Protein AF-A0AAN9U418-F1 (afdb_monomer)

Foldseek 3Di:
DEAEAAEDEADLEQQADDDQADDDPPPPRDDCVVPPDADDEAEQYEYEQYEYEYECNHPQANAEAEHGPRHAYENYYYYNHHYYYPDPDHRFYAHYRHPQADGRGDGPDPVVVCVVPVVVVVPD

pLDDT: mean 86.08, std 15.88, range [41.16, 98.56]

Secondary structure (DSSP, 8-state):
-EEEEEEEEEESS-SEEEESS---TTTTPPPTTTS---S---BS-EEEEEEEEE-TTTTTEEEEEE-BTTB-BB--EEEEEEEEESSSS--EEEEESBTTB-TTS-B-SHHHHHHHHHTTTT--

Structure (mmCIF, N/CA/C/O backbone):
data_AF-A0AAN9U418-F1
#
_entry.id   AF-A0AAN9U418-F1
#
loop_
_atom_site.group_PDB
_atom_site.id
_atom_site.type_symbol
_atom_site.label_atom_id
_atom_site.label_alt_id
_atom_site.label_comp_id
_atom_site.label_asym_id
_atom_site.label_entity_id
_atom_site.label_seq_id
_atom_site.pdbx_PDB_ins_code
_atom_site.Cartn_x
_atom_site.Cartn_y
_atom_site.Cartn_z
_atom_site.occupancy
_atom_site.B_iso_or_equiv
_atom_site.auth_seq_id
_atom_site.auth_comp_id
_atom_site.auth_asym_id
_atom_site.auth_atom_id
_atom_site.pdbx_PDB_model_num
ATOM 1 N N . MET A 1 1 ? 11.924 -3.102 9.172 1.00 94.06 1 MET A N 1
ATOM 2 C CA . MET A 1 1 ? 11.608 -1.711 9.567 1.00 94.06 1 MET A CA 1
ATOM 3 C C . MET A 1 1 ? 10.219 -1.699 10.164 1.00 94.06 1 MET A C 1
ATOM 5 O O . MET A 1 1 ? 9.331 -2.288 9.568 1.00 94.06 1 MET A O 1
ATOM 9 N N . ASP A 1 2 ? 10.029 -1.029 11.297 1.00 97.12 2 ASP A N 1
ATOM 10 C CA . ASP A 1 2 ? 8.749 -1.045 12.008 1.00 97.12 2 ASP A CA 1
ATOM 11 C C . ASP A 1 2 ? 8.208 0.374 12.188 1.00 97.12 2 ASP A C 1
ATOM 13 O O . ASP A 1 2 ? 8.859 1.218 12.803 1.00 97.12 2 ASP A O 1
ATOM 17 N N . PHE A 1 3 ? 6.991 0.611 11.701 1.00 98.31 3 PHE A N 1
ATOM 18 C CA . PHE A 1 3 ? 6.247 1.852 11.891 1.00 98.31 3 PHE A CA 1
ATOM 19 C C . PHE A 1 3 ? 5.033 1.575 12.774 1.00 98.31 3 PHE A C 1
ATOM 21 O O . PHE A 1 3 ? 4.195 0.737 12.442 1.00 98.31 3 PHE A O 1
ATOM 28 N N . LYS A 1 4 ? 4.934 2.256 13.920 1.00 98.38 4 LYS A N 1
ATOM 29 C CA . LYS A 1 4 ? 3.908 1.968 14.931 1.00 98.38 4 LYS A CA 1
ATOM 30 C C . LYS A 1 4 ? 3.290 3.246 15.485 1.00 98.38 4 LYS A C 1
ATOM 32 O O . LYS A 1 4 ? 4.019 4.197 15.747 1.00 98.38 4 LYS A O 1
ATOM 37 N N . ASN A 1 5 ? 1.979 3.221 15.730 1.00 98.38 5 ASN A N 1
ATOM 38 C CA . ASN A 1 5 ? 1.236 4.261 16.456 1.00 98.38 5 ASN A CA 1
ATOM 39 C C . ASN A 1 5 ? 1.232 5.634 15.761 1.00 98.38 5 ASN A C 1
ATOM 41 O O . ASN A 1 5 ? 1.491 6.659 16.393 1.00 98.38 5 ASN A O 1
ATOM 45 N N . PHE A 1 6 ? 0.940 5.659 14.460 1.00 98.50 6 PHE A N 1
ATOM 46 C CA . PHE A 1 6 ? 0.812 6.909 13.709 1.00 98.50 6 PHE A CA 1
ATOM 47 C C . PHE A 1 6 ? -0.647 7.374 13.668 1.00 98.50 6 PHE A C 1
ATOM 49 O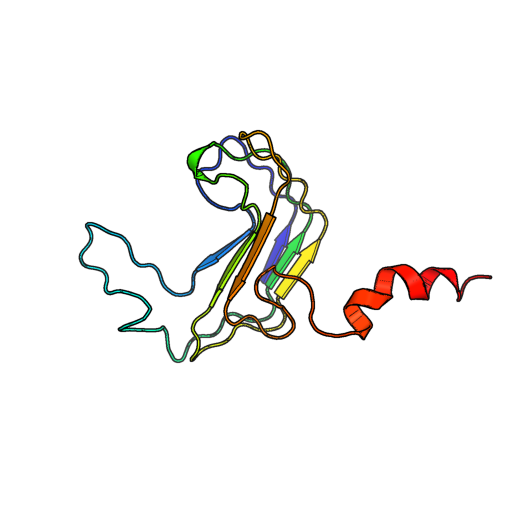 O . PHE A 1 6 ? -1.553 6.593 13.372 1.00 98.50 6 PHE A O 1
ATOM 56 N N . HIS A 1 7 ? -0.862 8.662 13.940 1.00 98.06 7 HIS A N 1
ATOM 57 C CA . HIS A 1 7 ? -2.135 9.342 13.722 1.00 98.06 7 HIS A CA 1
ATOM 58 C C . HIS A 1 7 ? -2.000 10.316 12.550 1.00 98.06 7 HIS A C 1
ATOM 60 O O . HIS A 1 7 ? -1.058 11.109 12.512 1.00 98.06 7 HIS A O 1
ATOM 66 N N . PHE A 1 8 ? -2.928 10.245 11.600 1.00 97.38 8 PHE A N 1
ATOM 67 C CA . PHE A 1 8 ? -2.926 11.060 10.391 1.00 97.38 8 PHE A CA 1
ATOM 68 C C . PHE A 1 8 ? -4.113 12.013 10.374 1.00 97.38 8 PHE A C 1
ATOM 70 O O . PHE A 1 8 ? -5.260 11.594 10.506 1.00 97.38 8 PHE A O 1
ATOM 77 N N . GLU A 1 9 ? -3.836 13.282 10.102 1.00 96.38 9 GLU A N 1
ATOM 78 C CA . GLU A 1 9 ? -4.862 14.299 9.916 1.00 96.38 9 GLU A CA 1
ATOM 79 C C . GLU A 1 9 ? -4.694 14.929 8.537 1.00 96.38 9 GLU A C 1
ATOM 81 O O . GLU A 1 9 ? -3.636 15.475 8.220 1.00 96.38 9 GLU A O 1
ATOM 86 N N . ASN A 1 10 ? -5.740 14.863 7.709 1.00 94.88 10 ASN A N 1
ATOM 87 C CA . ASN A 1 10 ? -5.777 15.531 6.404 1.00 94.88 10 ASN A CA 1
ATOM 88 C C . ASN A 1 10 ? -4.596 15.158 5.470 1.00 94.88 10 ASN A C 1
ATOM 90 O O . ASN A 1 10 ? -4.079 15.996 4.726 1.00 94.88 10 ASN A O 1
ATOM 94 N N . ILE A 1 11 ? -4.154 13.895 5.499 1.00 94.81 11 ILE A N 1
ATOM 95 C CA . ILE A 1 11 ? -3.043 13.430 4.658 1.00 94.81 11 ILE A CA 1
ATOM 96 C C . ILE A 1 11 ? -3.447 13.342 3.177 1.00 94.81 11 ILE A C 1
ATOM 98 O O . ILE A 1 11 ? -4.581 12.994 2.842 1.00 94.81 11 ILE A O 1
ATOM 102 N N . THR A 1 12 ? -2.499 13.666 2.293 1.00 93.44 12 THR A N 1
ATOM 103 C CA . THR A 1 12 ? -2.658 13.743 0.827 1.00 93.44 12 THR A CA 1
ATOM 104 C C . THR A 1 12 ? -2.085 12.544 0.066 1.00 93.44 12 THR A C 1
ATOM 106 O O . THR A 1 12 ? -2.097 12.543 -1.164 1.00 93.44 12 THR A O 1
ATOM 109 N N . ALA A 1 13 ? -1.591 11.526 0.771 1.00 93.19 13 ALA A N 1
ATOM 110 C CA . ALA A 1 13 ? -1.118 10.256 0.226 1.00 93.19 13 ALA A CA 1
ATOM 111 C C . ALA A 1 13 ? -1.614 9.087 1.093 1.00 93.19 13 ALA A C 1
ATOM 113 O O . ALA A 1 13 ? -2.053 9.300 2.225 1.00 93.19 13 ALA A O 1
ATOM 114 N N . SER A 1 14 ? -1.541 7.859 0.574 1.00 96.12 14 SER A N 1
ATOM 115 C CA . SER A 1 14 ? -1.882 6.651 1.336 1.00 96.12 14 SER A CA 1
ATOM 116 C C . SER A 1 14 ? -1.051 6.573 2.629 1.00 96.12 14 SER A C 1
ATOM 118 O O . SER A 1 14 ? 0.174 6.664 2.551 1.00 96.12 14 SER A O 1
ATOM 120 N N . PRO A 1 15 ? -1.668 6.398 3.812 1.00 96.81 15 PRO A N 1
ATOM 121 C CA . PRO A 1 15 ? -0.942 6.274 5.079 1.00 96.81 15 PRO A CA 1
ATOM 122 C C . PRO A 1 15 ? 0.050 5.113 5.130 1.00 96.81 15 PRO A C 1
ATOM 124 O O . PRO A 1 15 ? 1.111 5.236 5.739 1.00 96.81 15 PRO A O 1
ATOM 127 N N . VAL A 1 16 ? -0.276 3.996 4.476 1.00 97.81 16 VAL A N 1
ATOM 128 C CA . VAL A 1 16 ? 0.666 2.900 4.238 1.00 97.81 16 VAL A CA 1
ATOM 129 C C . VAL A 1 16 ? 1.089 2.975 2.777 1.00 97.81 16 VAL A C 1
ATOM 131 O O . VAL A 1 16 ? 0.320 2.628 1.878 1.00 97.81 16 VAL A O 1
ATOM 134 N N . LEU A 1 17 ? 2.301 3.470 2.539 1.00 95.75 17 LEU A N 1
ATOM 135 C CA . LEU A 1 17 ? 2.822 3.718 1.201 1.00 95.75 17 LEU A CA 1
ATOM 136 C C . LEU A 1 17 ? 4.224 3.137 1.052 1.00 95.75 17 LEU A C 1
ATOM 138 O O . LEU A 1 17 ? 5.142 3.499 1.788 1.00 95.75 17 LEU A O 1
ATOM 142 N N . ILE A 1 18 ? 4.391 2.300 0.034 1.00 94.62 18 ILE A N 1
ATOM 143 C CA . ILE A 1 18 ? 5.686 2.007 -0.570 1.00 94.62 18 ILE A CA 1
ATOM 144 C C . ILE A 1 18 ? 5.566 2.327 -2.047 1.00 94.62 18 ILE A C 1
ATOM 146 O O . ILE A 1 18 ? 4.648 1.876 -2.730 1.00 94.62 18 ILE A O 1
ATOM 150 N N . GLN A 1 19 ? 6.524 3.103 -2.530 1.00 90.38 19 GLN A N 1
ATOM 151 C CA . GLN A 1 19 ? 6.659 3.426 -3.934 1.00 90.38 19 GLN A CA 1
ATOM 152 C C . GLN A 1 19 ? 8.134 3.285 -4.298 1.00 90.38 19 GLN A C 1
ATOM 154 O O . GLN A 1 19 ? 8.942 4.169 -4.034 1.00 90.38 19 GLN A O 1
ATOM 159 N N . GLN A 1 20 ? 8.493 2.144 -4.882 1.00 87.44 20 GLN A N 1
ATOM 160 C CA . GLN A 1 20 ? 9.873 1.863 -5.294 1.00 87.44 20 GLN A CA 1
ATOM 161 C C . GLN A 1 20 ? 10.224 2.500 -6.644 1.00 87.44 20 GLN A C 1
ATOM 163 O O . GLN A 1 20 ? 11.360 2.418 -7.103 1.00 87.44 20 GLN A O 1
ATOM 168 N N . CYS A 1 21 ? 9.254 3.149 -7.285 1.00 75.50 21 CYS A N 1
ATOM 169 C CA . CYS A 1 21 ? 9.501 3.991 -8.435 1.00 75.50 21 CYS A CA 1
ATOM 170 C C . CYS A 1 21 ? 8.556 5.191 -8.441 1.00 75.50 21 CYS A C 1
ATOM 172 O O . CYS A 1 21 ? 7.329 5.059 -8.441 1.00 75.50 21 CYS A O 1
ATOM 174 N N . SER A 1 22 ? 9.155 6.373 -8.451 1.00 67.50 22 SER A N 1
ATOM 175 C CA . SER A 1 22 ? 8.448 7.640 -8.373 1.00 67.50 22 SER A CA 1
ATOM 176 C C . SER A 1 22 ? 8.470 8.309 -9.738 1.00 67.50 22 SER A C 1
ATOM 178 O O . SER A 1 22 ? 9.430 8.993 -10.060 1.00 67.50 22 SER A O 1
ATOM 180 N N . HIS A 1 23 ? 7.428 8.132 -10.555 1.00 71.62 23 HIS A N 1
ATOM 181 C CA . HIS A 1 23 ? 7.213 9.042 -11.680 1.00 71.62 23 HIS A CA 1
ATOM 182 C C . HIS A 1 23 ? 6.543 10.310 -11.151 1.00 71.62 23 HIS A C 1
ATOM 184 O O . HIS A 1 23 ? 5.409 10.268 -10.669 1.00 71.62 23 HIS A O 1
ATOM 190 N N . TRP A 1 24 ? 7.232 11.442 -11.252 1.00 67.62 24 TRP A N 1
ATOM 191 C CA . TRP A 1 24 ? 6.668 12.745 -10.921 1.00 67.62 24 TRP A CA 1
ATOM 192 C C . TRP A 1 24 ? 6.459 13.544 -12.201 1.00 67.62 24 TRP A C 1
ATOM 194 O O . TRP A 1 24 ? 7.396 14.113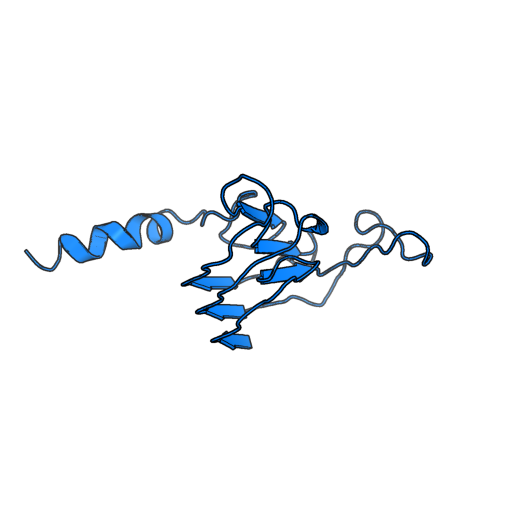 -12.769 1.00 67.62 24 TRP A O 1
ATOM 204 N N . ALA A 1 25 ? 5.206 13.574 -12.655 1.00 65.50 25 ALA A N 1
ATOM 205 C CA . ALA A 1 25 ? 4.798 14.373 -13.800 1.00 65.50 25 ALA A CA 1
ATOM 206 C C . ALA A 1 25 ? 5.228 15.839 -13.601 1.00 65.50 25 ALA A C 1
ATOM 208 O O . ALA A 1 25 ? 5.043 16.412 -12.527 1.00 65.50 25 ALA A O 1
ATOM 209 N N . GLY A 1 26 ? 5.830 16.434 -14.633 1.00 73.88 26 GLY A N 1
ATOM 210 C CA . GLY A 1 26 ? 6.360 17.803 -14.590 1.00 73.88 26 GLY A CA 1
ATOM 211 C C . GLY A 1 26 ? 7.815 17.936 -14.122 1.00 73.88 26 GLY A C 1
ATOM 212 O O . GLY A 1 26 ? 8.352 19.037 -14.183 1.00 73.88 26 GLY A O 1
ATOM 213 N N . TRP A 1 27 ? 8.472 16.841 -13.719 1.00 77.31 27 TRP A N 1
ATOM 214 C CA . TRP A 1 27 ? 9.861 16.855 -13.227 1.00 77.31 27 TRP A CA 1
ATOM 215 C C . TRP A 1 27 ? 10.840 16.044 -14.089 1.00 77.31 27 TRP A C 1
ATOM 217 O O . TRP A 1 27 ? 11.936 15.728 -13.638 1.00 77.31 27 TRP A O 1
ATOM 227 N N . ASN A 1 28 ? 10.458 15.694 -15.325 1.00 80.81 28 ASN A N 1
ATOM 228 C CA . ASN A 1 28 ? 11.255 14.870 -16.249 1.00 80.81 28 ASN A CA 1
ATOM 229 C C . ASN A 1 28 ? 11.763 13.552 -15.634 1.00 80.81 28 ASN A C 1
ATOM 231 O O . ASN A 1 28 ? 12.799 13.030 -16.040 1.00 80.81 28 ASN A O 1
ATOM 235 N N . VAL A 1 29 ? 11.034 13.003 -14.660 1.00 76.81 29 VAL A N 1
ATOM 236 C CA . VAL A 1 29 ? 11.350 11.687 -14.105 1.00 76.81 29 VAL A CA 1
ATOM 237 C C . VAL A 1 29 ? 10.768 10.633 -15.044 1.00 76.81 29 VAL A C 1
ATOM 239 O O . VAL A 1 29 ? 9.577 10.718 -15.340 1.00 76.81 29 VAL A O 1
ATOM 242 N N . PRO A 1 30 ? 11.549 9.663 -15.544 1.00 77.88 30 PRO A N 1
ATOM 243 C CA . PRO A 1 30 ? 11.035 8.665 -16.474 1.00 77.88 30 PRO A CA 1
ATOM 244 C C . PRO A 1 30 ? 9.898 7.814 -15.900 1.00 77.88 30 PRO A C 1
ATOM 246 O O . PRO A 1 30 ? 9.690 7.745 -14.685 1.00 77.88 30 PRO A O 1
ATOM 249 N N . ALA A 1 31 ? 9.139 7.165 -16.783 1.00 77.88 31 ALA A N 1
ATOM 250 C CA . ALA A 1 31 ? 8.094 6.244 -16.359 1.00 77.88 31 ALA A CA 1
ATOM 251 C C . ALA A 1 31 ? 8.704 4.961 -15.776 1.00 77.88 31 ALA A C 1
ATOM 253 O O . ALA A 1 31 ? 9.694 4.428 -16.277 1.00 77.88 31 ALA A O 1
ATOM 254 N N . CYS A 1 32 ? 8.054 4.407 -14.756 1.00 75.06 32 CYS A N 1
ATOM 255 C CA . CYS A 1 32 ? 8.504 3.180 -14.094 1.00 75.06 32 CYS A CA 1
ATOM 256 C C . CYS A 1 32 ? 8.495 1.946 -14.998 1.00 75.06 32 CYS A C 1
ATOM 258 O O . CYS A 1 32 ? 9.250 1.009 -14.766 1.00 75.06 32 CYS A O 1
ATOM 260 N N . SER A 1 33 ? 7.650 1.943 -16.030 1.00 78.88 33 SER A N 1
ATOM 261 C CA . SER A 1 33 ? 7.639 0.901 -17.058 1.00 78.88 33 SER A CA 1
ATOM 262 C C . SER A 1 33 ? 8.883 0.930 -17.948 1.00 78.88 33 SER A C 1
ATOM 264 O O . SER A 1 33 ? 9.212 -0.083 -18.551 1.00 78.88 33 SER A O 1
ATOM 266 N N . GLU A 1 34 ? 9.550 2.082 -18.052 1.00 84.12 34 GLU A N 1
ATOM 267 C CA . GLU A 1 34 ? 10.728 2.282 -18.899 1.00 84.12 34 GLU A CA 1
ATOM 268 C C . GLU A 1 34 ? 12.025 2.062 -18.113 1.00 84.12 34 GLU A C 1
ATOM 270 O O . GLU A 1 34 ? 12.927 1.377 -18.589 1.00 84.12 34 GLU A O 1
ATOM 275 N N . TYR A 1 35 ? 12.083 2.570 -16.877 1.00 85.00 35 TYR A N 1
ATOM 276 C CA . TYR A 1 35 ? 13.237 2.422 -15.983 1.00 85.00 35 TYR A CA 1
ATOM 277 C C . TYR A 1 35 ? 12.813 1.884 -14.611 1.00 85.00 35 TYR A C 1
ATOM 279 O O . TYR A 1 35 ? 12.818 2.615 -13.616 1.00 85.00 35 TYR A O 1
ATOM 287 N N . PRO A 1 36 ? 12.408 0.609 -14.539 1.00 85.31 36 PRO A N 1
ATOM 288 C CA . PRO A 1 36 ? 12.063 -0.017 -13.273 1.00 85.31 36 PRO A CA 1
ATOM 289 C C . PRO A 1 36 ? 13.283 -0.077 -12.354 1.00 85.31 36 PRO A C 1
ATOM 291 O O . PRO A 1 36 ? 14.403 -0.328 -12.799 1.00 85.31 36 PRO A O 1
ATOM 294 N N . ALA A 1 37 ? 13.066 0.129 -11.054 1.00 84.94 37 ALA A N 1
ATOM 295 C CA . ALA A 1 37 ? 14.139 0.032 -10.072 1.00 84.94 37 ALA A CA 1
ATOM 296 C C . ALA A 1 37 ? 14.746 -1.382 -10.065 1.00 84.94 37 ALA A C 1
ATOM 298 O O . ALA A 1 37 ? 14.018 -2.378 -10.071 1.00 84.94 37 ALA A O 1
ATOM 299 N N . THR A 1 38 ? 16.074 -1.466 -10.028 1.00 86.88 38 THR A N 1
ATOM 300 C CA . THR A 1 38 ? 16.821 -2.730 -9.984 1.00 86.88 38 THR A CA 1
ATOM 301 C C . THR A 1 38 ? 17.852 -2.699 -8.864 1.00 86.88 38 THR A C 1
ATOM 303 O O . THR A 1 38 ? 18.517 -1.681 -8.676 1.00 86.88 38 THR A O 1
ATOM 306 N N . GLY A 1 39 ? 18.047 -3.821 -8.171 1.00 83.75 39 GLY A N 1
ATOM 307 C CA . GLY A 1 39 ? 19.180 -4.014 -7.254 1.00 83.75 39 GLY A CA 1
ATOM 308 C C . GLY A 1 39 ? 18.990 -3.450 -5.844 1.00 83.75 39 GLY A C 1
ATOM 309 O O . GLY A 1 39 ? 19.877 -3.598 -5.009 1.00 83.75 39 GLY A O 1
ATOM 310 N N . PHE A 1 40 ? 17.835 -2.851 -5.556 1.00 85.94 40 PHE A N 1
ATOM 311 C CA . PHE A 1 40 ? 17.412 -2.493 -4.206 1.00 85.94 40 PHE A CA 1
ATOM 312 C C . PHE A 1 40 ? 16.026 -3.073 -3.974 1.00 85.94 40 PHE A C 1
ATOM 314 O O . PHE A 1 40 ? 15.138 -2.788 -4.768 1.00 85.94 40 PHE A O 1
ATOM 321 N N . THR A 1 41 ? 15.835 -3.817 -2.888 1.00 91.00 41 THR A N 1
ATOM 322 C CA . THR A 1 41 ? 14.553 -4.417 -2.506 1.00 91.00 41 THR A CA 1
ATOM 323 C C . THR A 1 41 ? 14.193 -3.981 -1.096 1.00 91.00 41 THR A C 1
ATOM 325 O O . THR A 1 41 ? 15.029 -4.038 -0.193 1.00 91.00 41 THR A O 1
ATOM 328 N N . PHE A 1 42 ? 12.943 -3.570 -0.897 1.00 94.56 42 PHE A N 1
ATOM 329 C CA . PHE A 1 42 ? 12.403 -3.431 0.446 1.00 94.56 42 PHE A CA 1
ATOM 330 C C . PHE A 1 42 ? 11.993 -4.804 0.976 1.00 94.56 42 PHE A C 1
ATOM 332 O O . PHE A 1 42 ? 11.256 -5.538 0.320 1.00 94.56 42 PHE A O 1
ATOM 339 N N . ASP A 1 43 ? 12.437 -5.117 2.185 1.00 95.94 43 ASP A N 1
ATOM 340 C CA . ASP A 1 43 ? 12.124 -6.364 2.869 1.00 95.94 43 ASP A CA 1
ATOM 341 C C . ASP A 1 43 ? 11.770 -6.090 4.333 1.00 95.94 43 ASP A C 1
ATOM 343 O O . ASP A 1 43 ? 12.266 -5.129 4.937 1.00 95.94 43 ASP A O 1
ATOM 347 N N . ASN A 1 44 ? 10.912 -6.949 4.887 1.00 96.44 44 ASN A N 1
ATOM 348 C CA . ASN A 1 44 ? 10.583 -7.007 6.308 1.00 96.44 44 ASN A CA 1
ATOM 349 C C . ASN A 1 44 ? 10.147 -5.643 6.869 1.00 96.44 44 ASN A C 1
ATOM 351 O O . ASN A 1 44 ? 10.803 -5.061 7.742 1.00 96.44 44 ASN A O 1
ATOM 355 N N . ILE A 1 45 ? 9.057 -5.099 6.322 1.00 97.81 45 ILE A N 1
ATOM 356 C CA . ILE A 1 45 ? 8.463 -3.837 6.775 1.00 97.81 45 ILE A CA 1
ATOM 357 C C . ILE A 1 45 ? 7.108 -4.104 7.416 1.00 97.81 45 ILE A C 1
ATOM 359 O O . ILE A 1 45 ? 6.247 -4.751 6.819 1.00 97.81 45 ILE A O 1
ATOM 363 N N . THR A 1 46 ? 6.920 -3.570 8.621 1.00 97.69 46 THR A N 1
ATOM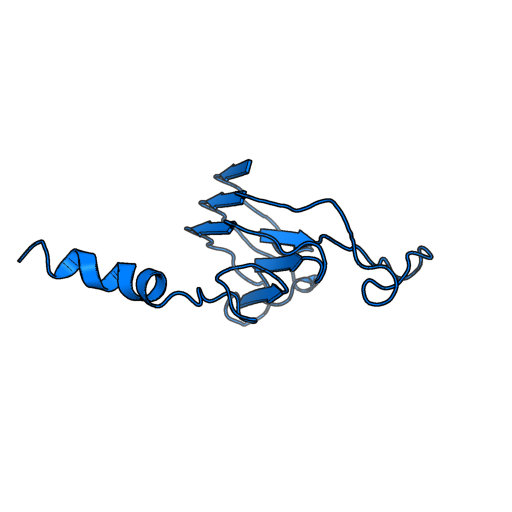 364 C CA . THR A 1 46 ? 5.674 -3.702 9.371 1.00 97.69 46 THR A CA 1
ATOM 365 C C . THR A 1 46 ? 5.063 -2.339 9.676 1.00 97.69 46 THR A C 1
ATOM 367 O O . THR A 1 46 ? 5.750 -1.448 10.179 1.00 97.69 46 THR A O 1
ATOM 370 N N . TRP A 1 47 ? 3.758 -2.205 9.433 1.00 98.50 47 TRP A N 1
ATOM 371 C CA . TRP A 1 47 ? 2.938 -1.068 9.865 1.00 98.50 47 TRP A CA 1
ATOM 372 C C . TRP A 1 47 ? 1.889 -1.529 10.881 1.00 98.50 47 TRP A C 1
ATOM 374 O O . TRP A 1 47 ? 1.109 -2.439 10.605 1.00 98.50 47 TRP A O 1
ATOM 384 N N . THR A 1 48 ? 1.836 -0.904 12.055 1.00 98.56 48 THR A N 1
ATOM 385 C CA . THR A 1 48 ? 0.877 -1.288 13.104 1.00 98.56 48 THR A CA 1
ATOM 386 C C . THR A 1 48 ? 0.226 -0.072 13.744 1.00 98.56 48 THR A C 1
ATOM 388 O O . THR A 1 48 ? 0.908 0.898 14.078 1.00 98.56 48 THR A O 1
ATOM 391 N N . ASN A 1 49 ? -1.080 -0.163 13.996 1.00 98.25 49 ASN A N 1
ATOM 392 C CA . ASN A 1 49 ? -1.853 0.838 14.733 1.00 98.25 49 ASN A CA 1
ATOM 393 C C . ASN A 1 49 ? -1.782 2.229 14.082 1.00 98.25 49 ASN A C 1
ATOM 395 O O . ASN A 1 49 ? -1.245 3.188 14.643 1.00 98.25 49 ASN A O 1
ATOM 399 N N . PHE A 1 50 ? -2.267 2.309 12.844 1.00 98.56 50 PHE A N 1
ATOM 400 C CA . PHE A 1 50 ? -2.368 3.561 12.095 1.00 98.56 50 PHE A CA 1
ATOM 401 C C . PHE A 1 50 ? -3.809 4.054 12.180 1.00 98.56 50 PHE A C 1
ATOM 403 O O . PHE A 1 50 ? -4.731 3.299 11.891 1.00 98.56 50 PHE A O 1
ATOM 410 N N . THR A 1 51 ? -4.015 5.308 12.575 1.00 98.31 51 THR A N 1
ATOM 411 C CA . THR A 1 51 ? -5.352 5.882 12.806 1.00 98.31 51 THR A CA 1
ATOM 412 C C . THR A 1 51 ? -5.506 7.244 12.137 1.00 98.31 51 THR A C 1
ATOM 414 O O . THR A 1 51 ? -4.512 7.878 11.787 1.00 98.31 51 THR A O 1
ATOM 417 N N . GLY A 1 52 ? -6.743 7.713 11.977 1.00 96.75 52 GLY A N 1
ATOM 418 C CA . GLY A 1 52 ? -7.034 9.074 11.517 1.00 96.75 52 GLY A CA 1
ATOM 419 C C . GLY A 1 52 ? -7.760 9.115 10.176 1.00 96.75 52 GLY A C 1
ATOM 420 O O . GLY A 1 52 ? -8.527 8.201 9.866 1.00 96.75 52 GLY A O 1
ATOM 421 N N . TRP A 1 53 ? -7.563 10.178 9.393 1.00 95.12 53 TRP A N 1
ATOM 422 C CA . TRP A 1 53 ? -8.319 10.405 8.156 1.00 95.12 53 TRP A CA 1
ATOM 423 C C . TRP A 1 53 ? -7.488 10.975 6.999 1.00 95.12 53 TRP A C 1
ATOM 425 O O . TRP A 1 53 ? -6.542 11.745 7.178 1.00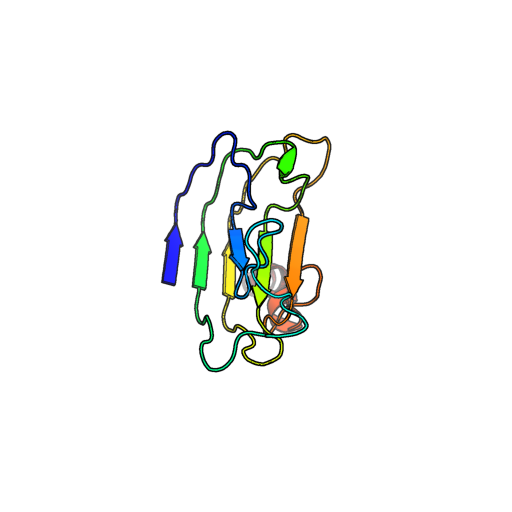 95.12 53 TRP A O 1
ATOM 435 N N . MET A 1 54 ? -7.888 10.601 5.782 1.00 95.12 54 MET A N 1
ATOM 436 C CA . MET A 1 54 ? -7.297 11.049 4.515 1.00 95.12 54 MET A CA 1
ATOM 437 C C . MET A 1 54 ? -8.195 12.077 3.840 1.00 95.12 54 MET A C 1
ATOM 439 O O . MET A 1 54 ? -9.417 11.988 3.950 1.00 95.12 54 MET A O 1
ATOM 443 N N . ASN A 1 55 ? -7.621 12.991 3.063 1.00 93.56 55 ASN A N 1
ATOM 444 C CA . ASN A 1 55 ? -8.419 13.885 2.222 1.00 93.56 55 ASN A CA 1
ATOM 445 C C . ASN A 1 55 ? -8.721 13.303 0.838 1.00 93.56 55 ASN A C 1
ATOM 447 O O . ASN A 1 55 ? -8.299 12.198 0.484 1.00 93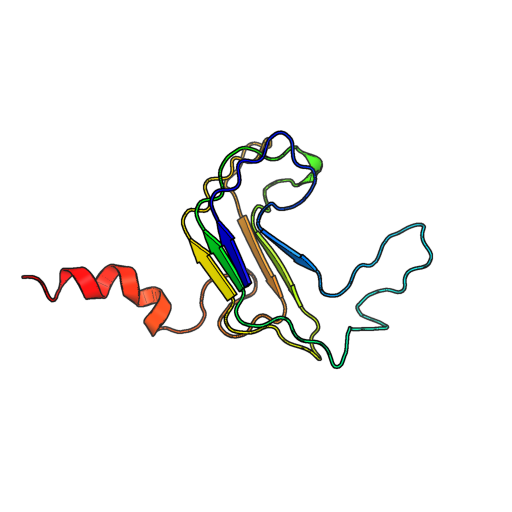.56 55 ASN A O 1
ATOM 451 N N . GLU A 1 56 ? -9.505 14.051 0.069 1.00 93.00 56 GLU A N 1
ATOM 452 C CA . GLU A 1 56 ? -10.121 13.590 -1.167 1.00 93.00 56 GLU A CA 1
ATOM 453 C C . GLU A 1 56 ? -9.092 13.255 -2.251 1.00 93.00 56 GLU A C 1
ATOM 455 O O . GLU A 1 56 ? -9.385 12.468 -3.150 1.00 93.00 56 GLU A O 1
ATOM 460 N N . LYS A 1 57 ? -7.860 13.776 -2.139 1.00 91.69 57 LYS A N 1
ATOM 461 C CA . LYS A 1 57 ? -6.768 13.491 -3.083 1.00 91.69 57 LYS A CA 1
ATOM 462 C C . LYS A 1 57 ? -6.305 12.039 -3.029 1.00 91.69 57 LYS A C 1
ATOM 464 O O . LYS A 1 57 ? -5.822 11.524 -4.033 1.00 91.69 57 LYS A O 1
ATOM 469 N N . VAL A 1 58 ? -6.453 11.383 -1.878 1.00 93.00 58 VAL A N 1
ATOM 470 C CA . VAL A 1 58 ? -6.095 9.966 -1.707 1.00 93.00 58 VAL A CA 1
ATOM 471 C C . VAL A 1 58 ? -7.204 9.046 -2.230 1.00 93.00 58 VAL A C 1
ATOM 473 O O . VAL A 1 58 ? -6.957 7.889 -2.581 1.00 93.00 58 VAL A O 1
ATOM 476 N N . GLY A 1 59 ? -8.439 9.554 -2.302 1.00 93.69 59 GLY A N 1
ATOM 477 C CA . GLY A 1 59 ? -9.626 8.747 -2.557 1.00 93.69 59 GLY A CA 1
ATOM 478 C C . GLY A 1 59 ? -9.849 7.754 -1.419 1.00 93.69 59 GLY A C 1
ATOM 479 O O . GLY A 1 59 ? -9.913 8.139 -0.253 1.00 93.69 59 GLY A O 1
ATOM 480 N N . THR A 1 60 ? -9.948 6.468 -1.752 1.00 95.25 60 THR A N 1
ATOM 481 C CA . THR A 1 60 ? -10.179 5.382 -0.788 1.00 95.25 60 THR A CA 1
ATOM 482 C C . THR A 1 60 ? -8.938 4.535 -0.500 1.00 95.25 60 THR A C 1
ATOM 484 O O . THR A 1 60 ? -9.029 3.594 0.283 1.00 95.25 60 THR A O 1
ATOM 487 N N . LYS A 1 61 ? -7.778 4.808 -1.111 1.00 95.50 61 LYS A N 1
ATOM 488 C CA . LYS A 1 61 ? -6.592 3.931 -1.029 1.00 95.50 61 LYS A CA 1
ATOM 489 C C . LYS A 1 61 ? -5.778 4.206 0.238 1.00 95.50 61 LYS A C 1
ATOM 491 O O . LYS A 1 61 ? -4.872 5.038 0.218 1.00 95.50 61 LYS A O 1
ATOM 496 N N . SER A 1 62 ? -6.072 3.516 1.337 1.00 96.50 62 SER A N 1
ATOM 497 C CA . SER A 1 62 ? -5.307 3.659 2.585 1.00 96.50 62 SER A CA 1
ATOM 498 C C . SER A 1 62 ? -3.966 2.920 2.547 1.00 96.50 62 SER A C 1
ATOM 500 O O . SER A 1 62 ? -3.011 3.354 3.195 1.00 96.50 62 SER A O 1
ATOM 502 N N . ILE A 1 63 ? -3.889 1.841 1.762 1.00 97.75 63 ILE A N 1
ATOM 503 C CA . ILE A 1 63 ? -2.681 1.041 1.548 1.00 97.75 63 ILE A CA 1
ATOM 504 C C . ILE A 1 63 ? -2.347 1.030 0.053 1.00 97.75 63 ILE A C 1
ATOM 506 O O . ILE A 1 63 ? -3.172 0.650 -0.777 1.00 97.75 63 ILE A O 1
ATOM 510 N N . SER A 1 64 ? -1.130 1.443 -0.291 1.00 96.50 64 SER A N 1
ATOM 511 C CA . SER A 1 64 ? -0.607 1.433 -1.658 1.00 96.50 64 SER A CA 1
ATOM 512 C C . SER A 1 64 ? 0.843 0.961 -1.637 1.00 96.50 64 SER A C 1
ATOM 514 O O . SER A 1 64 ? 1.746 1.715 -1.277 1.00 96.50 64 SER A O 1
ATOM 516 N N . LEU A 1 65 ? 1.072 -0.294 -2.014 1.00 96.06 65 LEU A N 1
ATOM 517 C CA . LEU A 1 65 ? 2.387 -0.928 -1.968 1.00 96.06 65 LEU A CA 1
ATOM 518 C C . LEU A 1 65 ? 2.801 -1.323 -3.385 1.00 96.06 65 LEU A C 1
ATOM 520 O O . LEU A 1 65 ? 2.337 -2.321 -3.927 1.00 96.06 65 LEU A O 1
ATOM 524 N N . ALA A 1 66 ? 3.666 -0.520 -3.996 1.00 93.31 66 ALA A N 1
ATOM 525 C CA . ALA A 1 66 ? 4.109 -0.721 -5.368 1.00 93.31 66 ALA A CA 1
ATOM 526 C C . ALA A 1 66 ? 5.624 -0.924 -5.422 1.00 93.31 66 ALA A C 1
ATOM 528 O O . ALA A 1 66 ? 6.407 0.012 -5.208 1.00 93.31 66 ALA A O 1
ATOM 529 N N . CYS A 1 67 ? 6.016 -2.150 -5.756 1.00 92.81 67 CYS A N 1
ATOM 530 C CA . CYS A 1 67 ? 7.400 -2.540 -5.954 1.00 92.81 67 CYS A CA 1
ATOM 531 C C . CYS A 1 67 ? 7.706 -2.830 -7.425 1.00 92.81 67 CYS A C 1
ATOM 533 O O . CYS A 1 67 ? 6.820 -3.011 -8.264 1.00 92.81 67 CYS A O 1
ATOM 535 N N . SER A 1 68 ? 8.991 -2.809 -7.756 1.00 91.25 68 SER A N 1
ATOM 536 C CA . SER A 1 68 ? 9.484 -3.058 -9.105 1.00 91.25 68 SER A CA 1
ATOM 537 C C . SER A 1 68 ? 9.311 -4.532 -9.482 1.00 91.25 68 SER A C 1
ATOM 539 O O . SER A 1 68 ? 9.590 -5.398 -8.651 1.00 91.25 68 SER A O 1
ATOM 541 N N . PRO A 1 69 ? 8.959 -4.854 -10.741 1.00 89.00 69 PRO A N 1
ATOM 542 C CA . PRO A 1 69 ? 8.921 -6.243 -11.203 1.00 89.00 69 PRO A CA 1
ATOM 543 C C . PRO A 1 69 ? 10.303 -6.920 -11.170 1.00 89.00 69 PRO A C 1
ATOM 545 O O . PRO A 1 69 ? 10.386 -8.142 -11.126 1.00 89.00 69 PRO A O 1
ATOM 548 N N . TYR A 1 70 ? 11.393 -6.144 -11.147 1.00 90.25 70 TYR A N 1
ATOM 549 C CA . TYR A 1 70 ? 12.766 -6.661 -11.065 1.00 90.25 70 TYR A CA 1
ATOM 550 C C . TYR A 1 70 ? 13.373 -6.576 -9.661 1.00 90.25 70 TYR A C 1
ATOM 552 O O . TYR A 1 70 ? 14.547 -6.889 -9.467 1.00 90.25 70 TYR A O 1
ATOM 560 N N . SER A 1 71 ? 12.614 -6.110 -8.670 1.00 90.44 71 SER A N 1
ATOM 561 C CA . SER A 1 71 ? 13.035 -6.044 -7.266 1.00 90.44 71 SER A CA 1
ATOM 562 C C . SER A 1 71 ? 11.800 -6.144 -6.370 1.00 90.44 71 SER A C 1
ATOM 564 O O . SER A 1 71 ? 11.466 -5.212 -5.640 1.00 90.44 71 SER A O 1
ATOM 566 N N . THR A 1 72 ? 11.112 -7.286 -6.504 1.00 90.75 72 THR A N 1
ATOM 567 C CA . THR A 1 72 ? 9.893 -7.659 -5.766 1.00 90.75 72 THR A CA 1
ATOM 568 C C . THR A 1 72 ? 10.128 -7.525 -4.266 1.00 90.75 72 THR A C 1
ATOM 570 O O . THR A 1 72 ? 11.157 -7.977 -3.768 1.00 90.75 72 THR A O 1
ATOM 573 N N . CYS A 1 73 ? 9.185 -6.905 -3.560 1.00 94.88 73 CYS A N 1
ATOM 574 C CA . CYS A 1 73 ? 9.273 -6.724 -2.114 1.00 94.88 73 CYS A CA 1
ATOM 575 C C . CYS A 1 73 ? 8.754 -7.945 -1.365 1.00 94.88 73 CYS A C 1
ATOM 577 O O . CYS A 1 73 ? 7.824 -8.603 -1.821 1.00 94.88 73 CYS A O 1
ATOM 579 N N . THR A 1 74 ? 9.323 -8.217 -0.196 1.00 94.81 74 THR A N 1
ATOM 580 C CA . THR A 1 74 ? 9.048 -9.430 0.585 1.00 94.81 74 THR A CA 1
ATOM 581 C C . THR A 1 74 ? 8.755 -9.098 2.047 1.00 94.81 74 THR A C 1
ATOM 583 O O . THR A 1 74 ? 9.149 -8.050 2.563 1.00 94.81 74 THR A O 1
ATOM 586 N N . ASN A 1 75 ? 8.055 -10.004 2.737 1.00 95.12 75 ASN A N 1
ATOM 587 C CA . ASN A 1 75 ? 7.830 -9.949 4.189 1.00 95.12 75 ASN A CA 1
ATOM 588 C C . ASN A 1 75 ? 7.163 -8.655 4.694 1.00 95.12 75 ASN A C 1
ATOM 590 O O . ASN A 1 75 ? 7.459 -8.166 5.786 1.00 95.12 75 ASN A O 1
ATOM 594 N N . PHE A 1 76 ? 6.254 -8.082 3.908 1.00 96.62 76 PHE A N 1
ATOM 595 C CA . PHE A 1 76 ? 5.472 -6.926 4.339 1.00 96.62 76 PHE A CA 1
ATOM 596 C C . PHE A 1 76 ? 4.289 -7.359 5.198 1.00 96.62 76 PHE A C 1
ATOM 598 O O . PHE A 1 76 ? 3.596 -8.328 4.882 1.00 96.62 76 PHE A O 1
ATOM 605 N N . ASN A 1 77 ? 4.036 -6.626 6.281 1.00 95.50 77 ASN A N 1
ATOM 606 C CA . ASN A 1 77 ? 2.929 -6.897 7.190 1.00 95.50 77 ASN A CA 1
ATOM 607 C C . ASN A 1 77 ? 2.254 -5.600 7.627 1.00 95.50 77 ASN A C 1
ATOM 609 O O . ASN A 1 77 ? 2.906 -4.587 7.869 1.00 95.50 77 ASN A O 1
ATOM 613 N N . TRP A 1 78 ? 0.938 -5.635 7.790 1.00 95.62 78 TRP A N 1
ATOM 614 C CA . TRP A 1 78 ? 0.200 -4.532 8.389 1.00 95.62 78 TRP A CA 1
ATOM 615 C C . TRP A 1 78 ? -0.937 -5.043 9.265 1.00 95.62 78 TRP A C 1
ATOM 617 O O . TRP A 1 78 ? -1.522 -6.094 9.010 1.00 95.62 78 TRP A O 1
ATOM 627 N N . SER A 1 79 ? -1.223 -4.302 10.329 1.00 96.31 79 SER A N 1
ATOM 628 C CA . SER A 1 79 ? -2.254 -4.631 11.319 1.00 96.31 79 SER A CA 1
ATOM 629 C C . SER A 1 79 ? -2.813 -3.353 11.931 1.00 96.31 79 SER A C 1
ATOM 631 O O . SER A 1 79 ? -2.111 -2.347 12.027 1.00 96.31 79 SER A O 1
ATOM 633 N N . ASP A 1 80 ? -4.083 -3.387 12.330 1.00 97.06 80 ASP A N 1
ATOM 634 C CA . ASP A 1 80 ? -4.755 -2.269 13.003 1.00 97.06 80 ASP A CA 1
ATOM 635 C C . ASP A 1 80 ? -4.672 -0.946 12.214 1.00 97.06 80 ASP A C 1
ATOM 637 O O . ASP A 1 80 ? -4.297 0.105 12.737 1.00 97.06 80 ASP A O 1
ATOM 641 N N . ILE A 1 81 ? -4.993 -1.008 10.917 1.00 97.25 81 ILE A N 1
ATOM 642 C CA . ILE A 1 81 ? -5.019 0.153 10.017 1.00 97.25 81 ILE A CA 1
ATOM 643 C C . ILE A 1 81 ? -6.441 0.728 9.982 1.00 97.25 81 ILE A C 1
ATOM 645 O O . ILE A 1 81 ? -7.278 0.330 9.174 1.00 97.25 81 ILE A O 1
ATOM 649 N N . ASN A 1 82 ? -6.704 1.680 10.873 1.00 96.56 82 ASN A N 1
ATOM 650 C CA . ASN A 1 82 ? -7.998 2.321 11.104 1.00 96.56 82 ASN A CA 1
ATOM 651 C C . ASN A 1 82 ? -8.028 3.736 10.504 1.00 96.56 82 ASN A C 1
ATOM 653 O O . ASN A 1 82 ? -8.066 4.741 11.217 1.00 96.56 82 ASN A O 1
ATOM 657 N N . ILE A 1 83 ? -7.979 3.809 9.174 1.00 96.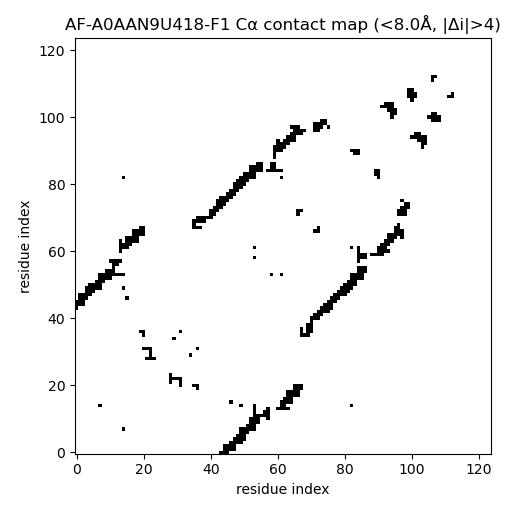56 83 ILE A N 1
ATOM 658 C CA . ILE A 1 83 ? -7.954 5.065 8.417 1.00 96.56 83 ILE A CA 1
ATOM 659 C C . ILE A 1 83 ? -9.309 5.318 7.760 1.00 96.56 83 ILE A C 1
ATOM 661 O O . ILE A 1 83 ? -9.816 4.469 7.027 1.00 96.56 83 ILE A O 1
ATOM 665 N N . VAL A 1 84 ? -9.850 6.517 7.959 1.00 95.38 84 VAL A N 1
ATOM 666 C CA . VAL A 1 84 ? -11.122 6.954 7.376 1.00 95.38 84 VAL A CA 1
ATOM 667 C C . VAL A 1 84 ? -10.873 7.733 6.074 1.00 95.38 84 VAL A C 1
ATOM 669 O O . VAL A 1 84 ? -10.204 8.771 6.099 1.00 95.38 84 VAL A O 1
ATOM 672 N N . PRO A 1 85 ? -11.390 7.278 4.919 1.00 93.88 85 PRO A N 1
ATOM 673 C CA . PRO A 1 85 ? -11.430 8.092 3.708 1.00 93.88 85 PRO A CA 1
ATOM 674 C C . PRO A 1 85 ? -12.369 9.294 3.886 1.00 93.88 85 PRO A C 1
ATOM 676 O O . PRO A 1 85 ? -13.457 9.158 4.434 1.00 93.88 85 PRO A O 1
ATOM 679 N N . SER A 1 86 ? -11.987 10.469 3.385 1.00 87.94 86 SER A N 1
ATOM 680 C CA . SER A 1 86 ? -12.885 11.646 3.319 1.00 87.94 86 SER A CA 1
ATOM 681 C C . SER A 1 86 ? -13.993 11.512 2.277 1.00 87.94 86 SER A C 1
ATOM 683 O O . SER A 1 86 ? -15.006 12.203 2.350 1.00 87.94 86 SER A O 1
ATOM 685 N N . THR A 1 87 ? -13.798 10.647 1.284 1.00 83.31 87 THR A N 1
ATOM 686 C CA . THR A 1 87 ? -14.829 10.317 0.300 1.00 83.31 87 THR A CA 1
ATOM 687 C C . THR A 1 87 ? -15.742 9.236 0.867 1.00 83.31 87 THR A C 1
ATOM 689 O O . THR A 1 87 ? -15.287 8.360 1.599 1.00 83.31 87 THR A O 1
ATOM 692 N N . ASN A 1 88 ? -17.035 9.275 0.529 1.00 77.75 88 ASN A N 1
ATOM 693 C CA . ASN A 1 88 ? -17.959 8.200 0.895 1.00 77.75 88 ASN A CA 1
ATOM 694 C C . ASN A 1 88 ? -17.429 6.873 0.328 1.00 77.75 88 ASN A C 1
ATOM 696 O O . ASN A 1 88 ? -17.413 6.685 -0.888 1.00 77.75 88 ASN A O 1
ATOM 700 N N . GLY A 1 89 ? -16.978 5.965 1.194 1.00 81.75 89 GLY A N 1
ATOM 701 C CA . GLY A 1 89 ? -16.415 4.692 0.761 1.00 81.75 89 GLY A CA 1
ATOM 702 C C . GLY A 1 89 ? -15.674 3.942 1.860 1.00 81.75 89 GLY A C 1
ATOM 703 O O . GLY A 1 89 ? -15.398 4.461 2.940 1.00 81.75 89 GLY A O 1
ATOM 704 N N . THR A 1 90 ? -15.350 2.689 1.562 1.00 91.19 90 THR A N 1
ATOM 705 C CA . THR A 1 90 ? -14.522 1.834 2.414 1.00 91.19 90 THR A CA 1
ATOM 706 C C . THR A 1 90 ? -13.056 2.035 2.055 1.00 91.19 90 THR A C 1
ATOM 708 O O . THR A 1 90 ? -12.720 2.172 0.880 1.00 91.19 90 THR A O 1
ATOM 711 N N . ALA A 1 91 ? -12.177 2.051 3.057 1.00 94.81 91 ALA A N 1
ATOM 712 C CA . ALA A 1 91 ? -10.740 2.058 2.826 1.00 94.81 91 ALA A CA 1
ATOM 713 C C . ALA A 1 91 ? -10.312 0.808 2.030 1.00 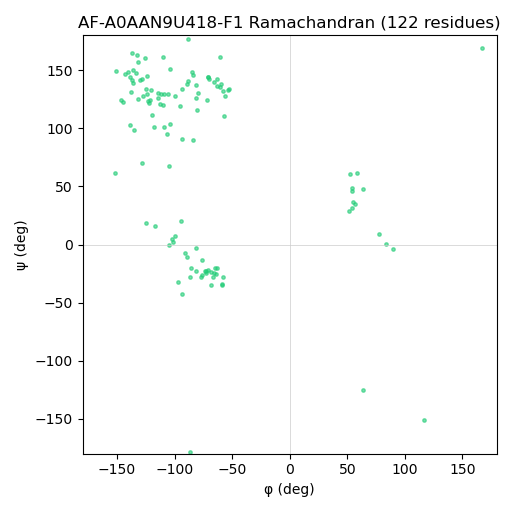94.81 91 ALA A C 1
ATOM 715 O O . ALA A 1 91 ? -10.790 -0.296 2.281 1.00 94.81 91 ALA A O 1
ATOM 716 N N . THR A 1 92 ? -9.421 0.991 1.061 1.00 96.06 92 THR A N 1
ATOM 717 C CA . THR A 1 92 ? -8.968 -0.038 0.116 1.00 96.06 92 THR A CA 1
ATOM 718 C C . THR A 1 92 ? -7.451 -0.170 0.128 1.00 96.06 92 THR A C 1
ATOM 720 O O . THR A 1 92 ? -6.733 0.743 0.550 1.00 96.06 92 THR A O 1
ATOM 723 N N . ALA A 1 93 ? -6.978 -1.312 -0.365 1.00 97.00 93 ALA A N 1
ATOM 724 C CA . ALA A 1 93 ? -5.571 -1.653 -0.473 1.00 97.00 93 ALA A CA 1
ATOM 725 C C . ALA A 1 93 ? -5.237 -2.102 -1.903 1.00 97.00 93 ALA A C 1
ATOM 727 O O . ALA A 1 93 ? -6.059 -2.758 -2.544 1.00 97.00 93 ALA A O 1
ATOM 728 N N . VAL A 1 94 ? -4.052 -1.736 -2.399 1.00 96.94 94 VAL A N 1
ATOM 729 C CA . VAL A 1 94 ? -3.528 -2.176 -3.704 1.00 96.94 94 VAL A CA 1
ATOM 730 C C . VAL A 1 94 ? -2.052 -2.531 -3.582 1.00 96.94 94 VAL A C 1
ATOM 732 O O . VAL A 1 94 ? -1.268 -1.755 -3.023 1.00 96.94 94 VAL A O 1
ATOM 735 N N . CYS A 1 95 ? -1.690 -3.698 -4.113 1.00 96.38 95 CYS A N 1
ATOM 736 C CA . CYS A 1 95 ? -0.339 -4.244 -4.070 1.00 96.38 95 CYS A CA 1
ATOM 737 C C . CYS A 1 95 ? 0.143 -4.543 -5.488 1.00 96.38 95 CYS A C 1
ATOM 739 O O . CYS A 1 95 ? -0.622 -4.916 -6.375 1.00 96.38 95 CYS A O 1
ATOM 741 N N . THR A 1 96 ? 1.433 -4.360 -5.739 1.00 94.50 96 THR A N 1
ATOM 742 C CA . THR A 1 96 ? 2.049 -4.702 -7.023 1.00 94.50 96 THR A CA 1
ATOM 743 C C . THR A 1 96 ? 3.473 -5.173 -6.778 1.00 94.50 96 THR A C 1
ATOM 745 O O . THR A 1 96 ? 4.266 -4.446 -6.180 1.00 94.50 96 THR A O 1
ATOM 748 N N . ASN A 1 97 ? 3.789 -6.383 -7.250 1.00 93.81 97 ASN A N 1
ATOM 749 C CA . ASN A 1 97 ? 5.082 -7.051 -7.050 1.00 93.81 97 ASN A CA 1
ATOM 750 C C . ASN A 1 97 ? 5.481 -7.143 -5.566 1.00 93.81 97 ASN A C 1
ATOM 752 O O . ASN A 1 97 ? 6.614 -6.830 -5.191 1.00 93.81 97 ASN A O 1
ATOM 756 N N . ILE A 1 98 ? 4.526 -7.543 -4.725 1.00 95.12 98 ILE A N 1
ATOM 757 C CA . ILE A 1 98 ? 4.761 -7.883 -3.322 1.00 95.12 98 ILE A CA 1
ATOM 758 C C . ILE A 1 98 ? 4.581 -9.392 -3.194 1.00 95.12 98 ILE A C 1
ATOM 760 O O . ILE A 1 98 ? 3.510 -9.913 -3.496 1.00 95.12 98 ILE A O 1
ATOM 764 N N . ASP A 1 99 ? 5.625 -10.086 -2.765 1.00 94.31 99 ASP A N 1
ATOM 765 C CA . ASP A 1 99 ? 5.577 -11.526 -2.559 1.00 94.31 99 ASP A CA 1
ATOM 766 C C . ASP A 1 99 ? 4.563 -11.889 -1.464 1.00 94.31 99 ASP A C 1
ATOM 768 O O . ASP A 1 99 ? 4.481 -11.221 -0.427 1.00 94.31 99 ASP A O 1
ATOM 772 N N . GLY A 1 100 ? 3.767 -12.927 -1.716 1.00 93.56 100 GLY A N 1
ATOM 773 C CA . GLY A 1 100 ? 2.709 -13.380 -0.809 1.00 93.56 100 GLY A CA 1
ATOM 774 C C . GLY A 1 100 ? 1.413 -12.554 -0.819 1.00 93.56 100 GLY A C 1
ATOM 775 O O . GLY A 1 100 ? 0.559 -12.798 0.035 1.00 93.56 100 GLY A O 1
ATOM 776 N N . TYR A 1 101 ? 1.229 -11.603 -1.746 1.00 95.12 101 TYR A N 1
ATOM 777 C CA . TYR A 1 101 ? 0.000 -10.802 -1.874 1.00 95.12 101 TYR A CA 1
ATOM 778 C C . TYR A 1 101 ? -0.506 -10.705 -3.323 1.00 95.12 101 TYR A C 1
ATOM 780 O O . TYR A 1 101 ? 0.279 -10.676 -4.268 1.00 95.12 101 TYR A O 1
ATOM 788 N N . ASP A 1 102 ? -1.830 -10.628 -3.494 1.00 95.56 102 ASP A N 1
ATOM 789 C CA . ASP A 1 102 ? -2.478 -10.349 -4.781 1.00 95.56 102 ASP A CA 1
ATOM 790 C C . ASP A 1 102 ? -2.613 -8.836 -5.042 1.00 95.56 102 ASP A C 1
ATOM 792 O O . ASP A 1 102 ? -2.153 -8.002 -4.258 1.00 95.56 102 ASP A O 1
ATOM 796 N N . ASP A 1 103 ? -3.216 -8.459 -6.170 1.00 94.69 103 ASP A N 1
ATOM 797 C CA . ASP A 1 103 ? -3.334 -7.066 -6.616 1.00 94.69 103 ASP A CA 1
ATOM 798 C C . ASP A 1 103 ? -4.214 -6.195 -5.703 1.00 94.69 103 ASP A C 1
ATOM 800 O O . ASP A 1 103 ? -3.996 -4.985 -5.593 1.00 94.69 103 ASP A O 1
ATOM 804 N N . VAL A 1 104 ? -5.142 -6.811 -4.968 1.00 95.44 104 VAL A N 1
ATOM 805 C CA . VAL A 1 104 ? -5.977 -6.172 -3.937 1.00 95.44 104 VAL A CA 1
ATOM 806 C C . VAL A 1 104 ? -5.388 -6.310 -2.522 1.00 95.44 104 VAL A C 1
ATOM 808 O O . VAL A 1 104 ? -6.092 -6.143 -1.518 1.00 95.44 104 VAL A O 1
ATOM 811 N N . CYS A 1 105 ? -4.079 -6.588 -2.431 1.00 95.38 105 CYS A N 1
ATOM 812 C CA . CYS A 1 105 ? -3.322 -6.771 -1.189 1.00 95.38 105 CYS A CA 1
ATOM 813 C C . CYS A 1 105 ? -3.917 -7.822 -0.234 1.00 95.38 105 CYS A C 1
ATOM 815 O O . CYS A 1 105 ? -3.789 -7.698 0.987 1.00 95.38 105 CYS A O 1
ATOM 817 N N . GLN A 1 106 ? -4.569 -8.867 -0.734 1.00 93.38 106 GLN A N 1
ATOM 818 C CA . GLN A 1 106 ? -4.914 -10.019 0.095 1.00 93.38 106 GLN A CA 1
ATOM 819 C C . GLN A 1 106 ? -3.767 -11.020 0.062 1.00 93.38 106 GLN A C 1
ATOM 821 O O . GLN A 1 106 ? -3.195 -11.286 -0.993 1.00 93.38 106 GLN A O 1
ATOM 826 N N . LYS A 1 107 ? -3.438 -11.604 1.220 1.00 90.75 107 LYS A N 1
ATOM 827 C CA . LYS A 1 107 ? -2.407 -12.646 1.280 1.00 90.75 107 LYS A CA 1
ATOM 828 C C . LYS A 1 107 ? -2.786 -13.805 0.356 1.00 90.75 107 LYS A C 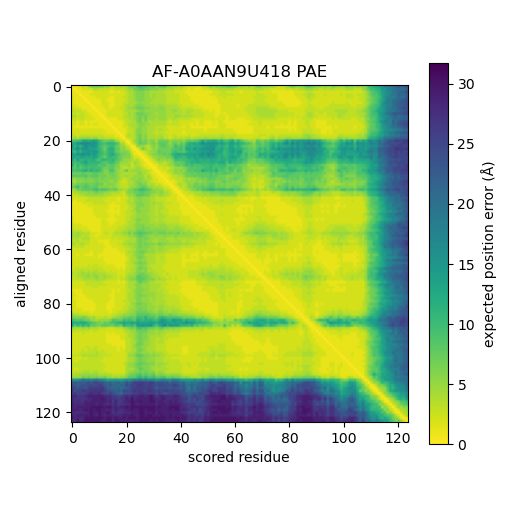1
ATOM 830 O O . LYS A 1 107 ? -3.936 -14.251 0.391 1.00 90.75 107 LYS A O 1
ATOM 835 N N . THR A 1 108 ? -1.856 -14.267 -0.471 1.00 87.19 108 THR A N 1
ATOM 836 C CA . THR A 1 108 ? -2.071 -15.360 -1.437 1.00 87.19 108 THR A CA 1
ATOM 837 C C . THR A 1 108 ? -1.848 -16.735 -0.818 1.00 87.19 108 THR A C 1
ATOM 839 O O . THR A 1 108 ? -2.410 -17.717 -1.304 1.00 87.19 108 THR A O 1
ATOM 842 N N . ASP A 1 109 ? -1.117 -16.806 0.294 1.00 75.44 109 ASP A N 1
ATOM 843 C CA . ASP A 1 109 ? -0.913 -18.047 1.034 1.00 75.44 109 ASP A CA 1
ATOM 844 C C . ASP A 1 109 ? -2.198 -18.477 1.757 1.00 75.44 109 ASP A C 1
ATOM 846 O O . ASP A 1 109 ? -2.775 -17.741 2.569 1.00 75.44 109 ASP A O 1
ATOM 850 N N . VAL A 1 110 ? -2.638 -19.709 1.482 1.00 57.19 110 VAL A N 1
ATOM 851 C CA . VAL A 1 110 ? -3.854 -20.318 2.054 1.00 57.19 110 VAL A CA 1
ATOM 852 C C . VAL A 1 110 ? -3.792 -20.368 3.588 1.00 57.19 110 VAL A C 1
ATOM 854 O O . VAL A 1 110 ? -4.807 -20.159 4.253 1.00 57.19 110 VAL A O 1
ATOM 857 N N . GLU A 1 111 ? -2.603 -20.557 4.165 1.00 52.09 111 GLU A N 1
ATOM 858 C CA . GLU A 1 111 ? -2.396 -20.587 5.621 1.00 52.09 111 GLU A CA 1
ATOM 859 C C . GLU A 1 111 ? -2.616 -19.218 6.278 1.00 52.09 111 GLU A C 1
ATOM 861 O O . GLU A 1 111 ? -3.186 -19.129 7.367 1.00 52.09 111 GLU A O 1
ATOM 866 N N . ALA A 1 112 ? -2.255 -18.126 5.600 1.00 52.06 112 ALA A N 1
ATOM 867 C CA . ALA A 1 112 ? -2.415 -16.786 6.149 1.00 52.06 112 ALA A CA 1
ATOM 868 C C . ALA A 1 112 ? -3.872 -16.288 6.101 1.00 52.06 112 ALA A C 1
ATOM 870 O O . ALA A 1 112 ? -4.279 -15.501 6.958 1.00 52.06 112 ALA A O 1
ATOM 871 N N . ARG A 1 113 ? -4.683 -16.793 5.157 1.00 49.00 113 ARG A N 1
ATOM 872 C CA . ARG A 1 113 ? -6.144 -16.575 5.126 1.00 49.00 113 ARG A CA 1
ATOM 873 C C . ARG A 1 113 ? -6.884 -17.365 6.219 1.00 49.00 113 ARG A C 1
ATOM 875 O O . ARG A 1 113 ? -7.959 -16.946 6.640 1.00 49.00 113 ARG A O 1
ATOM 882 N N . ALA A 1 114 ? -6.314 -18.474 6.703 1.00 48.53 114 ALA A N 1
ATOM 883 C CA . ALA A 1 114 ? -6.918 -19.356 7.711 1.00 48.53 114 ALA A CA 1
ATOM 884 C C . ALA A 1 114 ? -6.597 -18.980 9.177 1.00 48.53 114 ALA A C 1
ATOM 886 O O . ALA A 1 114 ? -7.234 -19.494 10.101 1.00 48.53 114 ALA A O 1
ATOM 887 N N . MET A 1 115 ? -5.651 -18.063 9.416 1.00 49.59 115 MET A N 1
ATOM 888 C CA . MET A 1 115 ? -5.212 -17.669 10.766 1.00 49.59 115 MET A CA 1
ATOM 889 C C . MET A 1 115 ? -6.299 -17.112 11.713 1.00 49.59 115 MET A C 1
ATOM 891 O O . MET A 1 115 ? -6.149 -17.310 12.921 1.00 49.59 115 MET A O 1
ATOM 895 N N . PRO A 1 116 ? -7.398 -16.472 11.261 1.00 52.72 116 PRO A N 1
ATOM 896 C CA . PRO A 1 116 ? -8.486 -16.103 12.170 1.00 52.72 116 PRO A CA 1
ATOM 897 C C . PRO A 1 116 ? -9.335 -17.300 12.625 1.00 52.72 116 PRO A C 1
ATOM 899 O O . PRO A 1 116 ? -9.987 -17.210 13.660 1.00 52.72 116 PRO A O 1
ATOM 902 N N . LEU A 1 117 ? -9.348 -18.406 11.869 1.00 45.03 117 LEU A N 1
ATOM 903 C CA . LEU A 1 117 ? -10.236 -19.554 12.102 1.00 45.03 117 LEU A CA 1
ATOM 904 C C . LEU A 1 117 ? -9.564 -20.682 12.898 1.00 45.03 117 LEU A C 1
ATOM 906 O O . LEU A 1 117 ? -10.226 -21.341 13.695 1.00 45.03 117 LEU A O 1
ATOM 910 N N . LEU A 1 118 ? -8.249 -20.877 12.751 1.00 46.00 118 LEU A N 1
ATOM 911 C CA . LEU A 1 118 ? -7.536 -21.967 13.434 1.00 46.00 118 LEU A CA 1
ATOM 912 C C . LEU A 1 118 ? -7.357 -21.743 14.946 1.00 46.00 118 LEU A C 1
ATOM 914 O O . LEU A 1 118 ? -7.255 -22.713 15.687 1.00 46.00 118 LEU A O 1
ATOM 918 N N . ARG A 1 119 ? -7.403 -20.496 15.444 1.00 52.12 119 ARG A N 1
ATOM 919 C CA . ARG A 1 119 ? -7.296 -20.229 16.895 1.00 52.12 119 ARG A CA 1
ATOM 920 C C . ARG A 1 119 ? -8.561 -20.537 17.707 1.00 52.12 119 ARG A C 1
ATOM 922 O O . ARG A 1 119 ? -8.473 -20.570 18.929 1.00 52.12 119 ARG A O 1
ATOM 929 N N . TRP A 1 120 ? -9.716 -20.749 17.071 1.00 44.97 120 TRP A N 1
ATOM 930 C CA . TRP A 1 120 ? -10.958 -21.085 17.787 1.00 44.97 120 TRP A CA 1
ATOM 931 C C . TRP A 1 120 ? -11.114 -22.588 18.037 1.00 44.97 120 TRP A C 1
ATOM 933 O O . TRP A 1 120 ? -11.718 -22.969 19.033 1.00 44.97 120 TRP A O 1
ATOM 943 N N . ASN A 1 121 ? -10.536 -23.435 17.180 1.00 43.28 121 ASN A N 1
ATOM 944 C CA . ASN A 1 121 ? -10.715 -24.890 17.251 1.00 43.28 121 ASN A CA 1
ATOM 945 C C . ASN A 1 121 ? -9.663 -25.612 18.112 1.00 43.28 121 ASN A C 1
ATOM 947 O O . ASN A 1 121 ? -9.803 -26.805 18.353 1.00 43.28 121 ASN A O 1
ATOM 951 N N . GLU A 1 122 ? -8.627 -24.915 18.589 1.00 43.72 122 GLU A N 1
ATOM 952 C CA . GLU A 1 122 ? -7.624 -25.479 19.512 1.00 43.72 122 GLU A CA 1
ATOM 953 C C . GLU A 1 122 ? -7.869 -25.094 20.985 1.00 43.72 122 GLU A C 1
ATOM 955 O O . GLU A 1 122 ? -7.049 -25.389 21.852 1.00 43.72 122 GLU A O 1
ATOM 960 N N . LEU A 1 123 ? -9.001 -24.443 21.285 1.00 46.53 123 LEU A N 1
ATOM 961 C CA . LEU A 1 123 ? -9.408 -24.052 22.644 1.00 46.53 123 LEU A CA 1
ATOM 962 C C . LEU A 1 123 ? -10.805 -24.572 23.043 1.00 46.53 123 LEU A C 1
ATOM 964 O O . LEU A 1 123 ? -11.390 -24.058 23.998 1.00 46.53 123 LEU A O 1
ATOM 968 N N . SER A 1 124 ? -11.332 -25.586 22.346 1.00 41.16 124 SER A N 1
ATOM 969 C CA . SER A 1 124 ? -12.599 -26.266 22.673 1.00 41.16 124 SER A CA 1
ATOM 970 C C . SER A 1 124 ? -12.394 -27.715 23.091 1.00 41.16 124 SER A C 1
ATOM 972 O O . SER A 1 124 ? -11.747 -28.436 22.298 1.00 41.16 124 SER A O 1
#

Mean predicted aligned error: 7.66 Å

Sequence (124 aa):
MDFKNFHFENITASPVLIQQCSHWAGWNVPACSEYPATGFTFDNITWTNFTGWMNEKVGTKSISLACSPYSTCTNFNWSDINIVPSTNGTATAVCTNIDGYDDVCQKTDVEARAMPLLRWNELS

Organism: NCBI:txid2898453

InterPro domains:
  IPR000743 Glycoside hydrolase, family 28 [PF00295] (2-99)
  IPR011050 Pectin lyase fold/virulence factor [SSF51126] (3-106)
  IPR012334 Pectin lyase fold [G3DSA:2.160.20.10] (1-120)

Nearest PDB structures (fo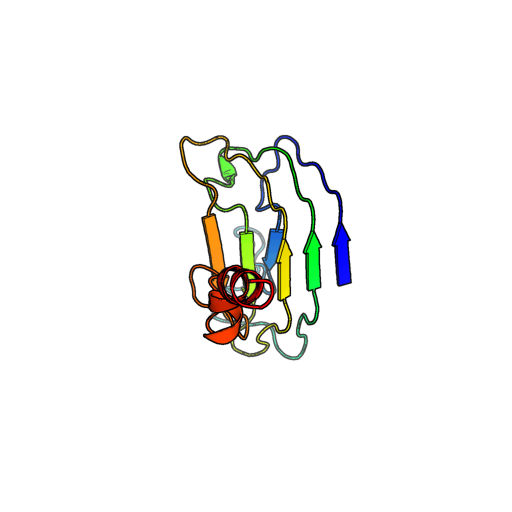ldseek):
  1rmg-assembly1_A  TM=6.033E-01  e=5.280E-01  Aspergillus aculeatus
  4z06-assembly2_B  TM=2.214E-01  e=1.237E+00  Caldicellulosiruptor bescii DSM 6725
  4q1q-assembly2_B  TM=2.907E-01  e=7.606E+00  Escherichia coli ETEC H10407

Radius of gyration: 16.25 Å; Cα contacts (8 Å, |Δi|>4): 252; chains: 1; bounding box: 37×44×42 Å

Solvent-accessible surface area (backbone atoms only — not comparable to full-atom values): 6960 Å² total; per-residue (Å²): 84,81,46,69,70,48,79,40,75,71,32,70,56,37,84,43,66,44,68,58,58,76,59,43,90,95,66,88,44,65,53,49,91,80,63,54,41,66,91,63,62,62,60,47,37,36,40,35,44,34,37,44,34,33,28,66,80,34,39,40,40,44,30,37,39,38,36,21,90,72,22,52,21,38,64,69,47,75,47,63,73,52,54,41,36,63,40,96,67,68,61,38,46,38,32,35,45,39,61,62,42,39,61,64,52,44,63,64,46,70,68,70,70,40,56,84,60,60,68,61,70,79,75,113